Protein AF-A0A354V2D3-F1 (afdb_monomer_lite)

Radius of gyration: 16.23 Å; chains: 1; bounding box: 37×26×43 Å

pLDDT: mean 93.98, std 5.33, range [62.03, 97.88]

Secondary structure (DSSP, 8-state):
------HHHHHHHHHTSTT--PPSS-S----------TT-GGGHHHHHHHHHHHHHTSHHHHHHHHTT--S-----

Structure (mmCIF, N/CA/C/O backbone):
data_AF-A0A354V2D3-F1
#
_entry.id   AF-A0A354V2D3-F1
#
loop_
_atom_site.group_PDB
_atom_site.id
_atom_site.type_symbol
_atom_site.label_atom_id
_atom_site.label_alt_id
_atom_site.label_comp_id
_atom_site.label_asym_id
_atom_site.label_entity_id
_atom_site.label_seq_id
_atom_site.pdbx_PDB_ins_code
_atom_site.Cartn_x
_atom_site.Cartn_y
_atom_site.Cartn_z
_atom_site.occupancy
_atom_site.B_iso_or_equiv
_atom_site.auth_seq_id
_atom_site.auth_comp_id
_atom_site.auth_asym_id
_atom_site.auth_atom_id
_atom_site.pdbx_PDB_model_num
ATOM 1 N N . ASP A 1 1 ? 1.930 -5.320 -26.556 1.00 85.38 1 ASP A N 1
ATOM 2 C CA . ASP A 1 1 ? 0.786 -5.279 -25.618 1.00 85.38 1 ASP A CA 1
ATOM 3 C C . ASP A 1 1 ? 1.119 -4.465 -24.375 1.00 85.38 1 ASP A C 1
ATOM 5 O O . ASP A 1 1 ? 2.295 -4.218 -24.128 1.00 85.38 1 ASP A O 1
ATOM 9 N N . ALA A 1 2 ? 0.105 -4.004 -23.634 1.00 92.75 2 ALA A N 1
ATOM 10 C CA . ALA A 1 2 ? 0.252 -3.225 -22.401 1.00 92.75 2 ALA A CA 1
ATOM 11 C C . ALA A 1 2 ? -0.771 -3.683 -21.348 1.00 92.75 2 ALA A C 1
ATOM 13 O O . ALA A 1 2 ? -1.863 -4.124 -21.701 1.00 92.75 2 ALA A O 1
ATOM 14 N N . TYR A 1 3 ? -0.419 -3.558 -20.067 1.00 93.94 3 TYR A N 1
ATOM 15 C CA . TYR A 1 3 ? -1.264 -3.905 -18.923 1.00 93.94 3 TYR A CA 1
ATOM 16 C C . TYR A 1 3 ? -1.328 -2.723 -17.953 1.00 93.94 3 TYR A C 1
ATOM 18 O O . TYR A 1 3 ? -0.319 -2.050 -17.737 1.00 93.94 3 TYR A O 1
ATOM 26 N N . ALA A 1 4 ? -2.503 -2.458 -17.382 1.00 94.38 4 ALA A N 1
ATOM 27 C CA . ALA A 1 4 ? -2.733 -1.321 -16.498 1.00 94.38 4 ALA A CA 1
ATOM 28 C C . ALA A 1 4 ? -3.342 -1.778 -15.168 1.00 94.38 4 ALA A C 1
ATOM 30 O O . ALA A 1 4 ? -4.378 -2.435 -15.140 1.00 94.38 4 ALA A O 1
ATOM 31 N N . THR A 1 5 ? -2.684 -1.401 -14.074 1.00 94.00 5 THR A N 1
ATOM 32 C CA . THR A 1 5 ? -3.126 -1.552 -12.680 1.00 94.00 5 THR A CA 1
ATOM 33 C C . THR A 1 5 ? -2.366 -0.522 -11.824 1.00 94.00 5 THR A C 1
ATOM 35 O O . THR A 1 5 ? -1.713 0.373 -12.375 1.00 94.00 5 THR A O 1
ATOM 38 N N . ASN A 1 6 ? -2.427 -0.613 -10.497 1.00 94.75 6 ASN A N 1
ATOM 39 C CA . ASN A 1 6 ? -1.674 0.255 -9.597 1.00 94.75 6 ASN A CA 1
ATOM 40 C C . ASN A 1 6 ? -0.160 -0.014 -9.610 1.00 94.75 6 ASN A C 1
ATOM 42 O O . ASN A 1 6 ? 0.318 -1.084 -9.990 1.00 94.75 6 ASN A O 1
ATOM 46 N N . LYS A 1 7 ? 0.623 0.994 -9.202 1.00 95.50 7 LYS A N 1
ATOM 47 C CA . LYS A 1 7 ? 2.090 0.906 -9.236 1.00 95.50 7 LYS A CA 1
ATOM 48 C C . LYS A 1 7 ? 2.667 -0.217 -8.368 1.00 95.50 7 LYS A C 1
ATOM 50 O O . LYS A 1 7 ? 3.563 -0.879 -8.884 1.00 95.50 7 LYS A O 1
ATOM 55 N N . PRO A 1 8 ? 2.187 -0.472 -7.136 1.00 95.12 8 PRO A N 1
ATOM 56 C CA . PRO A 1 8 ? 2.661 -1.602 -6.339 1.00 95.12 8 PRO A CA 1
ATOM 57 C C . PRO A 1 8 ? 2.644 -2.928 -7.106 1.00 95.12 8 PRO A C 1
ATOM 59 O O . PRO A 1 8 ? 3.688 -3.559 -7.259 1.00 95.12 8 PRO A O 1
ATOM 62 N N . THR A 1 9 ? 1.502 -3.290 -7.697 1.00 95.12 9 THR A N 1
ATOM 63 C CA . THR A 1 9 ? 1.383 -4.524 -8.481 1.00 95.12 9 THR A CA 1
ATOM 64 C C . THR A 1 9 ? 2.238 -4.485 -9.748 1.00 95.12 9 THR A C 1
ATOM 66 O O . THR A 1 9 ? 2.874 -5.479 -10.086 1.00 95.12 9 THR A O 1
ATOM 69 N N . LEU A 1 10 ? 2.317 -3.343 -10.444 1.00 96.31 10 LEU A N 1
ATOM 70 C CA . LEU A 1 10 ? 3.190 -3.218 -11.619 1.00 96.31 10 LEU A CA 1
ATOM 71 C C . LEU A 1 10 ? 4.670 -3.444 -11.272 1.00 96.31 10 LEU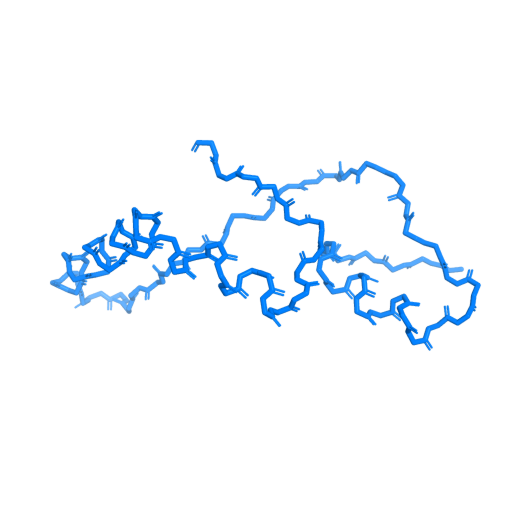 A C 1
ATOM 73 O O . LEU A 1 10 ? 5.385 -4.059 -12.060 1.00 96.31 10 LEU A O 1
ATOM 77 N N . PHE A 1 11 ? 5.127 -2.972 -10.111 1.00 96.44 11 PHE A N 1
ATOM 78 C CA . PHE A 1 11 ? 6.492 -3.184 -9.631 1.00 96.44 11 PHE A CA 1
ATOM 79 C C . PHE A 1 11 ? 6.765 -4.654 -9.299 1.00 96.44 11 PHE A C 1
ATOM 81 O O . PHE A 1 11 ? 7.767 -5.191 -9.765 1.00 96.44 11 PHE A O 1
ATOM 88 N N . GLU A 1 12 ? 5.860 -5.326 -8.584 1.00 95.19 12 GLU A N 1
ATOM 89 C CA . GLU A 1 12 ? 5.971 -6.768 -8.310 1.00 95.19 12 GLU A CA 1
ATOM 90 C C . GLU A 1 12 ? 6.019 -7.601 -9.600 1.00 95.19 12 GLU A C 1
AT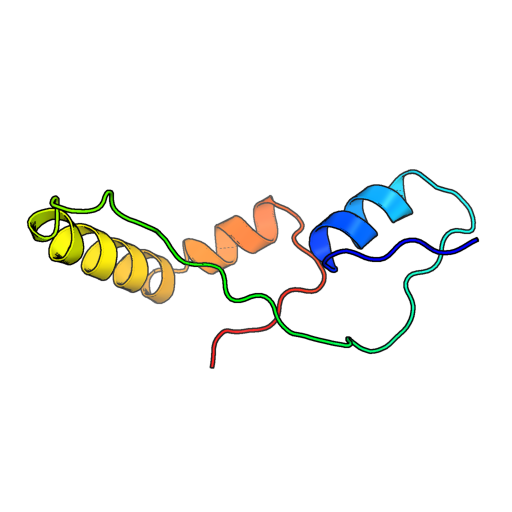OM 92 O O . GLU A 1 12 ? 6.856 -8.491 -9.743 1.00 95.19 12 GLU A O 1
ATOM 97 N N . MET A 1 13 ? 5.158 -7.287 -10.573 1.00 95.56 13 MET A N 1
ATOM 98 C CA . MET A 1 13 ? 5.143 -7.966 -11.872 1.00 95.56 13 MET A CA 1
ATOM 99 C C . MET A 1 13 ? 6.425 -7.706 -12.673 1.00 95.56 13 MET A C 1
ATOM 101 O O . MET A 1 13 ? 6.969 -8.625 -13.286 1.00 95.56 13 MET A O 1
ATOM 105 N N . SER A 1 14 ? 6.908 -6.459 -12.684 1.00 96.12 14 SER A N 1
ATOM 106 C CA . SER A 1 14 ? 8.097 -6.068 -13.448 1.00 96.12 14 SER A CA 1
ATOM 107 C C . SER A 1 14 ? 9.366 -6.756 -12.947 1.00 96.12 14 SER A C 1
ATOM 109 O O . SER A 1 14 ? 10.230 -7.062 -13.764 1.00 96.12 14 SER A O 1
ATOM 111 N N . ASP A 1 15 ? 9.483 -7.026 -11.644 1.00 94.94 15 ASP A N 1
ATOM 112 C CA . ASP A 1 15 ? 10.645 -7.725 -11.077 1.00 94.94 15 ASP A CA 1
ATOM 113 C C . ASP A 1 15 ? 10.808 -9.150 -11.637 1.00 94.94 15 ASP A C 1
ATOM 115 O O . ASP A 1 15 ? 11.917 -9.678 -11.682 1.00 94.94 15 ASP A O 1
ATOM 119 N N . GLN A 1 16 ? 9.713 -9.772 -12.085 1.00 95.50 16 GLN A N 1
ATOM 120 C CA . GLN A 1 16 ? 9.691 -11.138 -12.621 1.00 95.50 16 GLN A CA 1
ATOM 121 C C . GLN A 1 16 ? 9.719 -11.188 -14.156 1.00 95.50 16 GLN A C 1
ATOM 123 O O . GLN A 1 16 ? 9.678 -12.273 -14.738 1.00 95.50 16 GLN A O 1
ATOM 128 N N . MET A 1 17 ? 9.777 -10.037 -14.836 1.00 95.62 17 MET A N 1
ATOM 129 C CA . MET A 1 17 ? 9.647 -9.955 -16.292 1.00 95.62 17 MET A CA 1
ATOM 130 C C . MET A 1 17 ? 10.818 -9.177 -16.913 1.00 95.62 17 MET A C 1
ATOM 132 O O . MET A 1 17 ? 10.767 -7.950 -17.023 1.00 95.62 17 MET A O 1
ATOM 136 N N . PRO A 1 18 ? 11.884 -9.868 -17.363 1.00 95.06 18 PRO A N 1
ATOM 137 C CA . PRO A 1 18 ? 13.020 -9.227 -18.017 1.00 95.06 18 PRO A CA 1
ATOM 138 C C . PRO A 1 18 ? 12.593 -8.378 -19.220 1.00 95.06 18 PRO A C 1
ATOM 140 O O . PRO A 1 18 ? 11.841 -8.827 -20.083 1.00 95.06 18 PRO A O 1
ATOM 143 N N . GLY A 1 19 ? 13.081 -7.138 -19.283 1.00 94.69 19 GLY A N 1
ATOM 144 C CA . GLY A 1 19 ? 12.740 -6.187 -20.347 1.00 94.69 19 GLY A CA 1
ATOM 145 C C . GLY A 1 19 ? 11.403 -5.460 -20.157 1.00 94.69 19 GLY A C 1
ATOM 146 O O . GLY A 1 19 ? 11.080 -4.578 -20.955 1.00 94.69 19 GLY A O 1
ATOM 147 N N . ALA A 1 20 ? 10.642 -5.773 -19.102 1.00 96.06 20 ALA A N 1
ATOM 148 C CA . ALA A 1 20 ? 9.488 -4.978 -18.711 1.00 96.06 20 ALA A CA 1
ATOM 149 C C . ALA A 1 20 ? 9.906 -3.560 -18.313 1.00 96.06 20 ALA A C 1
ATOM 151 O O . ALA A 1 20 ? 10.968 -3.336 -17.732 1.00 96.06 20 ALA A O 1
ATOM 152 N N . ARG A 1 21 ? 9.030 -2.595 -18.600 1.00 95.38 21 ARG A N 1
ATOM 153 C CA . ARG A 1 21 ? 9.171 -1.220 -18.123 1.00 95.38 21 ARG A CA 1
ATOM 154 C C . ARG A 1 21 ? 7.834 -0.704 -17.628 1.00 95.38 21 ARG A C 1
ATOM 156 O O . ARG A 1 21 ? 6.806 -0.900 -18.276 1.00 95.38 21 ARG A O 1
ATOM 163 N N . ILE A 1 22 ? 7.873 0.004 -16.511 1.00 96.06 22 ILE A N 1
ATOM 164 C CA . ILE A 1 22 ? 6.736 0.774 -16.018 1.00 96.06 22 ILE A CA 1
ATOM 165 C C . ILE A 1 22 ? 6.8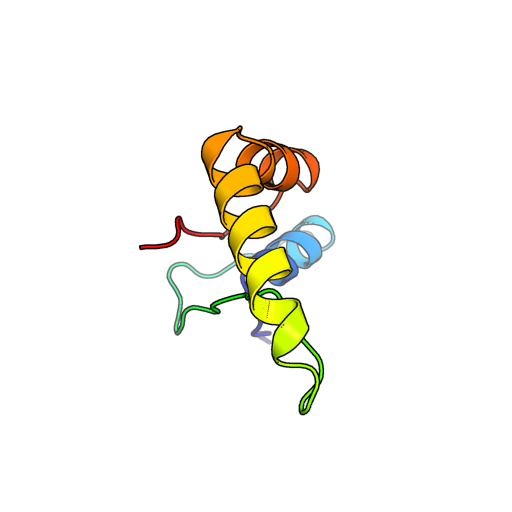05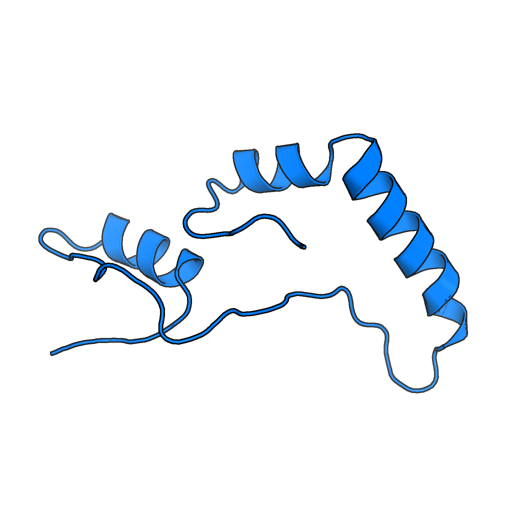 2.145 -16.684 1.00 96.06 22 ILE A C 1
ATOM 167 O O . ILE A 1 22 ? 7.868 2.760 -16.733 1.00 96.06 22 ILE A O 1
ATOM 171 N N . LEU A 1 23 ? 5.686 2.603 -17.242 1.00 95.38 23 LEU A N 1
ATOM 172 C CA . LEU A 1 23 ? 5.615 3.926 -17.856 1.00 95.38 23 LEU A CA 1
ATOM 173 C C . LEU A 1 23 ? 5.636 5.019 -16.780 1.00 95.38 23 LEU A C 1
ATOM 175 O O . LEU A 1 23 ? 5.051 4.863 -15.703 1.00 95.38 23 LEU A O 1
ATOM 179 N N . ASP A 1 24 ? 6.286 6.137 -17.096 1.00 93.81 24 ASP A N 1
ATOM 180 C CA . ASP A 1 24 ? 6.293 7.314 -16.236 1.00 93.81 24 ASP A CA 1
ATOM 181 C C . ASP A 1 24 ? 4.886 7.900 -16.055 1.00 93.81 24 ASP A C 1
ATOM 183 O O . ASP A 1 24 ? 3.984 7.717 -16.875 1.00 93.81 24 ASP A O 1
ATOM 187 N N . GLY A 1 25 ? 4.704 8.640 -14.959 1.00 93.25 25 GLY A N 1
ATOM 188 C CA . GLY A 1 25 ? 3.426 9.258 -14.614 1.00 93.25 25 GLY A CA 1
ATOM 189 C C . GLY A 1 25 ? 2.433 8.306 -13.942 1.00 93.25 25 GLY A C 1
ATOM 190 O O . GLY A 1 25 ? 2.802 7.260 -13.396 1.00 93.25 25 GLY A O 1
ATOM 191 N N . ARG A 1 26 ? 1.174 8.747 -13.891 1.00 92.50 26 ARG A N 1
ATOM 192 C CA . ARG A 1 26 ? -0.001 8.021 -13.389 1.00 92.50 26 ARG A CA 1
ATOM 193 C C . ARG A 1 26 ? -1.259 8.671 -13.966 1.00 92.50 26 ARG A C 1
ATOM 195 O O . ARG A 1 26 ? -1.292 9.888 -14.116 1.00 92.50 26 ARG A O 1
ATOM 202 N N . TRP A 1 27 ? -2.274 7.874 -14.282 1.00 89.44 27 TRP A N 1
ATOM 203 C CA . TRP A 1 27 ? -3.573 8.368 -14.760 1.00 89.44 27 TRP A CA 1
ATOM 204 C C . TRP A 1 27 ? -4.565 8.623 -13.612 1.00 89.44 27 TRP A C 1
ATOM 206 O O . TRP A 1 27 ? -5.547 9.333 -13.800 1.00 89.44 27 TRP A O 1
ATOM 216 N N . GLY A 1 28 ? -4.284 8.077 -12.423 1.00 91.00 28 GLY A N 1
ATOM 217 C CA . GLY A 1 28 ? -5.084 8.240 -11.213 1.00 91.00 28 GLY A CA 1
ATOM 218 C C . GLY A 1 28 ? -4.298 7.895 -9.946 1.00 91.00 28 GLY A C 1
ATOM 219 O O . GLY A 1 28 ? -3.153 7.439 -10.010 1.00 91.00 28 GLY A O 1
ATOM 220 N N . GLU A 1 29 ? -4.928 8.138 -8.800 1.00 92.44 29 GLU A N 1
ATOM 221 C CA . GLU A 1 29 ? -4.426 7.820 -7.461 1.00 92.44 29 GLU A CA 1
ATOM 222 C C . GLU A 1 29 ? -5.434 6.905 -6.759 1.00 92.44 29 GLU A C 1
ATOM 224 O O . GLU A 1 29 ? -6.641 7.137 -6.823 1.00 92.44 29 GLU A O 1
ATOM 229 N N . GLU A 1 30 ? -4.936 5.857 -6.105 1.00 90.69 30 GLU A N 1
ATOM 230 C CA . GLU A 1 30 ? -5.755 4.941 -5.313 1.00 90.69 30 GLU A CA 1
ATOM 231 C C . GLU A 1 30 ? -5.604 5.281 -3.832 1.00 90.69 30 GLU A C 1
ATOM 233 O O . GLU A 1 30 ? -4.513 5.194 -3.267 1.00 90.69 30 GLU A O 1
ATOM 238 N N . HIS A 1 31 ? -6.709 5.668 -3.196 1.00 89.81 31 HIS A N 1
ATOM 239 C CA . HIS A 1 31 ? -6.745 5.922 -1.760 1.00 89.81 31 HIS A CA 1
ATOM 240 C C . HIS A 1 31 ? -7.193 4.661 -1.025 1.00 89.81 31 HIS A C 1
ATOM 242 O O . HIS A 1 31 ? -8.349 4.248 -1.116 1.00 89.81 31 HIS A O 1
ATOM 248 N N . LEU A 1 32 ? -6.267 4.058 -0.284 1.00 88.94 32 LEU A N 1
ATOM 249 C CA . LEU A 1 32 ? -6.541 2.900 0.560 1.00 88.94 32 LEU A CA 1
ATOM 250 C C . LEU A 1 32 ? -7.008 3.353 1.945 1.00 88.94 32 LEU A C 1
ATOM 252 O O . LEU A 1 32 ? -6.459 4.286 2.527 1.00 88.94 32 LEU A O 1
ATOM 256 N N . ALA A 1 33 ? -8.013 2.666 2.483 1.00 92.31 33 ALA A N 1
ATOM 257 C CA . ALA A 1 33 ? -8.561 2.938 3.804 1.00 92.31 33 ALA A CA 1
ATOM 258 C C . ALA A 1 33 ? -8.874 1.637 4.548 1.00 92.31 33 ALA A C 1
ATOM 260 O O . ALA A 1 33 ? -9.199 0.614 3.942 1.00 92.31 33 ALA A O 1
ATOM 261 N N . VAL A 1 34 ? -8.826 1.695 5.879 1.00 94.94 34 VAL A N 1
ATOM 262 C CA . VAL A 1 34 ? -9.328 0.616 6.735 1.00 94.94 34 VAL A CA 1
ATOM 263 C C . VAL A 1 34 ? -10.850 0.727 6.801 1.00 94.94 34 VAL A C 1
ATOM 265 O O . VAL A 1 34 ? -11.386 1.736 7.257 1.00 94.94 34 VAL A O 1
ATOM 268 N N . ALA A 1 35 ? -11.548 -0.308 6.338 1.00 95.62 35 ALA A N 1
ATOM 269 C CA . ALA A 1 35 ? -13.005 -0.348 6.315 1.00 95.62 35 ALA A CA 1
ATOM 270 C C . ALA A 1 35 ? -13.582 -1.071 7.540 1.00 95.62 35 ALA A C 1
ATOM 272 O O . ALA A 1 35 ? -12.985 -2.006 8.074 1.00 95.62 35 ALA A O 1
ATOM 273 N N . ILE A 1 36 ? -14.794 -0.676 7.934 1.00 96.75 36 ILE A N 1
ATOM 274 C CA . ILE A 1 36 ? -15.638 -1.428 8.867 1.00 96.75 36 ILE A CA 1
ATOM 275 C C . ILE A 1 36 ? -16.880 -1.965 8.141 1.00 96.75 36 ILE A C 1
ATOM 277 O O . ILE A 1 36 ? -17.314 -1.369 7.150 1.00 96.75 36 ILE A O 1
ATOM 281 N N . PRO A 1 37 ? -17.497 -3.060 8.620 1.00 97.19 37 PRO A N 1
ATOM 282 C CA . PRO A 1 37 ? -18.768 -3.518 8.077 1.00 97.19 37 PRO A CA 1
ATOM 283 C C . PRO A 1 37 ? -19.871 -2.468 8.252 1.00 97.19 37 PRO A C 1
ATOM 285 O O . PRO A 1 37 ? -19.957 -1.803 9.286 1.00 97.19 37 PRO A O 1
ATOM 288 N N . LYS A 1 38 ? -20.763 -2.370 7.265 1.00 96.81 38 LYS A N 1
ATOM 289 C CA . LYS A 1 38 ? -21.970 -1.537 7.350 1.00 96.81 38 LYS A CA 1
ATOM 290 C C . LYS A 1 38 ? -22.838 -1.967 8.544 1.00 96.81 38 LYS A C 1
ATOM 292 O O . LYS A 1 38 ? -23.043 -3.165 8.736 1.00 96.81 38 LYS A O 1
ATOM 297 N N . GLY A 1 39 ? -23.356 -1.013 9.321 1.00 97.56 39 GLY A N 1
ATOM 298 C CA . GLY A 1 39 ? -24.148 -1.287 10.528 1.00 97.56 39 GLY A CA 1
ATOM 299 C C . GLY A 1 39 ? -23.312 -1.607 11.774 1.00 97.56 39 GLY A C 1
ATOM 300 O O . GLY A 1 39 ? -23.853 -2.082 12.771 1.00 97.56 39 GLY A O 1
ATOM 301 N N . ARG A 1 40 ? -21.986 -1.410 11.718 1.00 97.06 40 ARG A N 1
ATOM 302 C CA . ARG A 1 40 ? -21.060 -1.569 12.855 1.00 97.06 40 ARG A CA 1
ATOM 303 C C . ARG A 1 40 ? -20.285 -0.288 13.149 1.00 97.06 40 ARG A C 1
ATOM 305 O O . ARG A 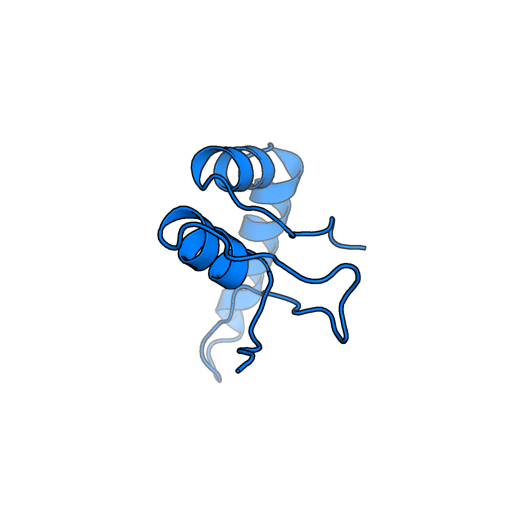1 40 ? -19.087 -0.317 13.426 1.00 97.06 40 ARG A O 1
ATOM 312 N N . GLU A 1 41 ? -20.970 0.847 13.099 1.00 97.31 41 GLU A N 1
ATOM 313 C CA . GLU A 1 41 ? -20.383 2.185 13.199 1.00 97.31 41 GLU A CA 1
ATOM 314 C C . GLU A 1 41 ? -19.659 2.428 14.534 1.00 97.31 41 GLU A C 1
ATOM 316 O O . GLU A 1 41 ? -18.717 3.219 14.577 1.00 97.31 41 GLU A O 1
ATOM 321 N N . SER A 1 42 ? -20.012 1.696 15.598 1.00 96.81 42 SER A N 1
ATOM 322 C CA . SER A 1 42 ? -19.287 1.725 16.877 1.00 96.81 42 SER A CA 1
ATOM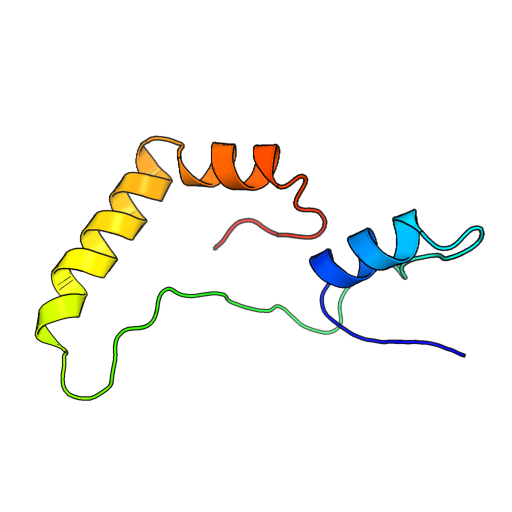 323 C C . SER A 1 42 ? -17.809 1.328 16.750 1.00 96.81 42 SER A C 1
ATOM 325 O O . SER A 1 42 ? -16.985 1.781 17.538 1.00 96.81 42 SER A O 1
ATOM 327 N N . GLY A 1 43 ? -17.435 0.548 15.728 1.00 97.44 43 GLY A N 1
ATOM 328 C CA . GLY A 1 43 ? -16.041 0.199 15.446 1.00 97.44 43 GLY A CA 1
ATOM 329 C C . GLY A 1 43 ? -15.197 1.356 14.895 1.00 97.44 43 GLY A C 1
ATOM 330 O O . GLY A 1 43 ? -13.968 1.269 14.904 1.00 97.44 43 GLY A O 1
ATOM 331 N N . MET A 1 44 ? -15.818 2.451 14.438 1.00 97.50 44 MET A N 1
ATOM 332 C CA . MET A 1 44 ? -15.088 3.570 13.829 1.00 97.50 44 MET A CA 1
ATOM 333 C C . MET A 1 44 ? -14.126 4.256 14.791 1.00 97.50 44 MET A C 1
ATOM 335 O O . MET A 1 44 ? -13.075 4.724 14.360 1.00 97.50 44 MET A O 1
ATOM 339 N N . GLU A 1 45 ? -14.474 4.352 16.075 1.00 97.31 45 GLU A N 1
ATOM 340 C CA . GLU A 1 45 ? -13.607 4.990 17.069 1.00 97.31 45 GLU A CA 1
ATOM 341 C C . GLU A 1 45 ? -12.281 4.237 17.203 1.00 97.31 45 GLU A C 1
ATOM 343 O O . GLU A 1 45 ? -11.208 4.839 17.138 1.00 97.31 45 GLU A O 1
ATOM 348 N N . TYR A 1 46 ? -12.353 2.906 17.278 1.00 97.44 46 TYR A N 1
ATOM 349 C CA . TYR A 1 46 ? -11.172 2.055 17.325 1.00 97.44 46 TYR A CA 1
ATOM 350 C C . TYR A 1 46 ? -10.308 2.208 16.069 1.00 97.44 46 TYR A C 1
ATOM 352 O O . TYR A 1 46 ? -9.103 2.430 16.186 1.00 97.44 46 TYR A O 1
ATOM 360 N N . VAL A 1 47 ? -10.913 2.129 14.877 1.00 97.50 47 VAL A N 1
ATOM 361 C CA . VAL A 1 47 ? -10.175 2.234 13.606 1.00 97.50 47 VAL A CA 1
ATOM 362 C C . VAL A 1 47 ? -9.475 3.584 13.485 1.00 97.50 47 VAL A C 1
ATOM 364 O O . VAL A 1 47 ? -8.306 3.624 13.110 1.00 97.50 47 VAL A O 1
ATOM 367 N N . ARG A 1 48 ? -10.145 4.684 13.855 1.00 96.81 48 ARG A N 1
ATOM 368 C CA . ARG A 1 48 ? -9.524 6.017 13.853 1.00 96.81 48 ARG A CA 1
ATOM 369 C C . ARG A 1 48 ? -8.317 6.070 14.779 1.00 96.81 48 ARG A C 1
ATOM 371 O O . ARG A 1 48 ? -7.255 6.498 14.341 1.00 96.81 48 ARG A O 1
ATOM 378 N N . ARG A 1 49 ? -8.458 5.601 16.024 1.00 97.88 49 ARG A N 1
ATOM 379 C CA . ARG A 1 49 ? -7.347 5.581 16.984 1.00 97.88 49 ARG A CA 1
ATOM 380 C C . ARG A 1 49 ? -6.169 4.762 16.458 1.00 97.88 49 ARG A C 1
ATOM 382 O O . ARG A 1 49 ? -5.046 5.251 16.473 1.00 97.88 49 ARG A O 1
ATOM 389 N N . PHE A 1 50 ? -6.435 3.559 15.952 1.00 97.31 50 PHE A N 1
ATOM 390 C CA . PHE A 1 50 ? -5.405 2.684 15.394 1.00 97.31 50 PHE A CA 1
ATOM 391 C C . PHE A 1 50 ? -4.640 3.346 14.241 1.00 97.31 50 PHE A C 1
ATOM 393 O O . PHE A 1 50 ? -3.412 3.328 14.237 1.00 97.31 50 PHE A O 1
ATOM 400 N N . VAL A 1 51 ? -5.346 3.955 13.280 1.00 95.62 51 VAL A N 1
ATOM 401 C CA . VAL A 1 51 ? -4.708 4.626 12.136 1.00 95.62 51 VAL A CA 1
ATOM 402 C C . VAL A 1 51 ? -3.841 5.795 12.605 1.00 95.62 51 VAL A C 1
ATOM 404 O O . VAL A 1 51 ? -2.687 5.890 12.189 1.00 95.62 51 VAL A O 1
ATOM 407 N N . THR A 1 52 ? -4.350 6.634 13.512 1.00 95.88 52 THR A N 1
ATOM 408 C CA . THR A 1 52 ? -3.588 7.760 14.069 1.00 95.88 52 THR A CA 1
ATOM 409 C C . THR A 1 52 ? -2.330 7.292 14.799 1.00 95.88 52 THR A C 1
ATOM 411 O O . THR A 1 52 ? -1.261 7.867 14.608 1.00 95.88 52 THR A O 1
ATOM 414 N N . GLU A 1 53 ? -2.430 6.247 15.623 1.00 97.62 53 GLU A N 1
ATOM 415 C CA . GLU A 1 53 ? -1.279 5.673 16.326 1.00 97.62 53 GLU A CA 1
ATOM 416 C C . GLU A 1 53 ? -0.257 5.095 15.344 1.00 97.62 53 GLU A C 1
ATOM 418 O O . GLU A 1 53 ? 0.929 5.388 15.463 1.00 97.62 53 GLU A O 1
ATOM 423 N N . ALA A 1 54 ? -0.703 4.331 14.343 1.00 96.12 54 ALA A N 1
ATOM 424 C CA . ALA A 1 54 ? 0.183 3.721 13.356 1.00 96.12 54 ALA A CA 1
ATOM 425 C C . ALA A 1 54 ? 0.950 4.759 12.518 1.00 96.12 54 ALA A C 1
ATOM 427 O O . ALA A 1 54 ? 2.090 4.517 12.116 1.00 96.12 54 ALA A O 1
ATOM 428 N N . GLN A 1 55 ? 0.330 5.910 12.252 1.00 93.06 55 GLN A N 1
ATOM 429 C CA . GLN A 1 55 ? 0.975 7.036 11.580 1.00 93.06 55 GLN A CA 1
ATOM 430 C C . GLN A 1 55 ? 1.951 7.768 12.508 1.00 93.06 55 GLN A C 1
ATOM 432 O O . GLN A 1 55 ? 3.068 8.072 12.096 1.00 93.06 55 GLN A O 1
ATOM 437 N N . SER A 1 56 ? 1.564 8.030 13.760 1.00 96.69 56 SER A N 1
ATOM 438 C CA . SER A 1 56 ? 2.358 8.854 14.681 1.00 96.69 56 SER A CA 1
ATOM 439 C C . SER A 1 56 ? 3.583 8.139 15.251 1.00 96.69 56 SER A C 1
ATOM 441 O O . SER A 1 56 ? 4.601 8.779 15.503 1.00 96.69 56 SER A O 1
ATOM 443 N N . ASN A 1 57 ? 3.513 6.820 15.439 1.00 96.81 57 ASN A N 1
ATOM 444 C CA . ASN A 1 57 ? 4.595 6.032 16.035 1.00 96.81 57 ASN A CA 1
ATOM 445 C C . ASN A 1 57 ? 5.547 5.393 15.005 1.00 96.81 57 ASN A C 1
ATOM 447 O O . ASN A 1 57 ? 6.442 4.638 15.385 1.00 96.81 57 ASN A O 1
ATOM 451 N N . GLY A 1 58 ? 5.353 5.668 13.711 1.00 95.25 58 GLY A N 1
ATOM 452 C CA . GLY A 1 58 ? 6.192 5.150 12.627 1.00 95.25 58 GLY A CA 1
ATOM 453 C C . GLY A 1 58 ? 5.895 3.709 12.195 1.00 95.25 58 GLY A C 1
ATOM 454 O O . GLY A 1 58 ? 6.582 3.194 11.311 1.00 95.25 58 GLY A O 1
ATOM 455 N N . LEU A 1 59 ? 4.873 3.051 12.754 1.00 96.75 59 LEU A N 1
ATOM 456 C CA . LEU A 1 59 ? 4.472 1.700 12.348 1.00 96.75 59 LEU A CA 1
ATOM 457 C C . LEU A 1 59 ? 4.127 1.633 10.855 1.00 96.75 59 LEU A C 1
ATOM 459 O O . LEU A 1 59 ? 4.539 0.688 10.184 1.00 96.75 59 LEU A O 1
ATOM 463 N N . LEU A 1 60 ? 3.414 2.633 10.328 1.00 94.00 60 LEU A N 1
ATOM 464 C CA . LEU A 1 60 ? 3.056 2.684 8.910 1.00 94.00 60 LEU A CA 1
ATOM 465 C C . LEU A 1 60 ? 4.303 2.740 8.019 1.00 94.00 60 LEU A C 1
ATOM 467 O O . LEU A 1 60 ? 4.420 1.951 7.085 1.00 94.00 60 LEU A O 1
ATOM 471 N N . ALA A 1 61 ? 5.249 3.628 8.331 1.00 93.50 61 ALA A N 1
ATOM 472 C CA . ALA A 1 61 ? 6.487 3.767 7.567 1.00 93.50 61 ALA A CA 1
ATOM 473 C C . ALA A 1 61 ? 7.298 2.463 7.570 1.00 93.50 61 ALA A C 1
ATOM 475 O O . ALA A 1 61 ? 7.732 1.996 6.518 1.00 93.50 61 ALA A O 1
ATOM 476 N N . LYS A 1 62 ? 7.416 1.819 8.738 1.00 97.12 62 LYS A N 1
ATOM 477 C CA . LYS A 1 62 ? 8.092 0.526 8.871 1.00 97.12 62 LYS A CA 1
ATOM 478 C C . LYS A 1 62 ? 7.407 -0.575 8.057 1.00 97.12 62 LYS A C 1
ATOM 480 O O . LYS A 1 62 ? 8.089 -1.376 7.428 1.00 97.12 62 LYS A O 1
ATOM 485 N N . ALA A 1 63 ? 6.076 -0.627 8.054 1.00 95.38 63 ALA A N 1
ATOM 486 C CA . ALA A 1 63 ? 5.333 -1.612 7.270 1.00 95.38 63 ALA A CA 1
ATOM 487 C C . ALA A 1 63 ? 5.535 -1.413 5.756 1.00 95.38 63 ALA A C 1
ATOM 489 O O . ALA A 1 63 ? 5.733 -2.387 5.034 1.00 95.38 63 ALA A O 1
ATOM 490 N N . VAL A 1 64 ? 5.536 -0.158 5.289 1.00 94.00 64 VAL A N 1
ATOM 491 C CA . VAL A 1 64 ? 5.822 0.213 3.889 1.00 94.00 64 VAL A CA 1
ATOM 492 C C . VAL A 1 64 ? 7.227 -0.237 3.480 1.00 94.00 64 VAL A C 1
ATOM 494 O O . VAL A 1 64 ? 7.387 -0.855 2.427 1.00 94.00 64 VAL A O 1
ATOM 497 N N . GLU A 1 65 ? 8.227 0.020 4.327 1.00 95.56 65 GLU A N 1
ATOM 498 C CA . GLU A 1 65 ? 9.614 -0.399 4.105 1.00 95.56 65 GLU A CA 1
ATOM 499 C C . GLU A 1 65 ? 9.743 -1.927 4.051 1.00 95.56 65 GLU A C 1
ATOM 501 O O . GLU A 1 65 ? 10.292 -2.470 3.094 1.00 95.56 65 GLU A O 1
ATOM 506 N N . GLN A 1 66 ? 9.190 -2.633 5.042 1.00 96.94 66 GLN A N 1
ATOM 507 C CA . GLN A 1 66 ? 9.256 -4.096 5.126 1.00 96.94 66 GLN A CA 1
ATOM 508 C C . GLN A 1 66 ? 8.568 -4.792 3.949 1.00 96.94 66 GLN A C 1
ATOM 510 O O . GLN A 1 66 ? 9.021 -5.851 3.520 1.00 96.94 66 GLN A O 1
ATOM 515 N N . ALA A 1 67 ? 7.490 -4.206 3.425 1.00 94.50 67 ALA A N 1
ATOM 516 C CA . ALA A 1 67 ? 6.799 -4.715 2.247 1.00 94.50 67 ALA A CA 1
ATOM 517 C C . ALA A 1 67 ? 7.541 -4.416 0.932 1.00 94.50 67 ALA A C 1
ATOM 519 O O . ALA A 1 67 ? 7.142 -4.924 -0.112 1.00 94.50 67 ALA A O 1
ATOM 520 N N . GLY A 1 68 ? 8.583 -3.574 0.947 1.00 94.75 68 GLY A N 1
ATOM 521 C CA . GLY A 1 68 ? 9.233 -3.103 -0.278 1.00 94.75 68 GLY A CA 1
ATOM 522 C C . GLY A 1 68 ? 8.269 -2.342 -1.193 1.00 94.75 68 GLY A C 1
ATOM 523 O O . GLY A 1 68 ? 8.397 -2.401 -2.421 1.00 94.75 68 GLY A O 1
ATOM 524 N N . LEU A 1 69 ? 7.273 -1.667 -0.607 1.00 95.44 69 LEU A N 1
ATOM 525 C CA . LEU A 1 69 ? 6.195 -1.032 -1.354 1.00 95.44 69 LEU A CA 1
ATOM 526 C C . LEU A 1 69 ? 6.752 0.105 -2.216 1.00 95.44 69 LEU A C 1
ATOM 528 O O . LEU A 1 69 ? 7.312 1.079 -1.713 1.00 95.44 69 LEU A O 1
ATOM 532 N N . ARG A 1 70 ? 6.568 -0.008 -3.533 1.00 95.12 70 ARG A N 1
ATOM 533 C CA . ARG A 1 70 ? 7.029 0.980 -4.514 1.00 95.12 70 ARG A CA 1
ATOM 534 C C . ARG A 1 70 ? 5.853 1.650 -5.208 1.00 95.12 70 ARG A C 1
ATOM 536 O O . ARG A 1 70 ? 4.829 1.035 -5.493 1.00 95.12 70 ARG A O 1
ATOM 543 N N . GLY A 1 71 ? 6.033 2.929 -5.527 1.00 93.75 71 GLY A N 1
ATOM 544 C CA . GLY A 1 71 ? 5.034 3.720 -6.242 1.00 93.75 71 GLY A CA 1
ATOM 545 C C . GLY A 1 71 ? 3.871 4.221 -5.386 1.00 93.75 71 GLY A C 1
ATOM 546 O O . GLY A 1 71 ? 2.902 4.721 -5.956 1.00 93.75 71 GLY A O 1
ATOM 547 N N . SER A 1 72 ? 3.968 4.120 -4.057 1.00 91.94 72 SER A N 1
ATOM 548 C CA . SER A 1 72 ? 3.114 4.859 -3.128 1.00 91.94 72 SER A CA 1
ATOM 549 C C . SER A 1 72 ? 3.502 6.340 -3.083 1.00 91.94 72 SER A C 1
ATOM 551 O O . SER A 1 72 ? 4.627 6.724 -3.406 1.00 91.94 72 SER A O 1
ATOM 553 N N . ILE A 1 73 ? 2.550 7.171 -2.672 1.00 88.44 73 ILE A N 1
ATOM 554 C CA . ILE A 1 73 ? 2.757 8.586 -2.358 1.00 88.44 73 ILE A CA 1
ATOM 555 C C . ILE A 1 73 ? 2.342 8.820 -0.907 1.00 88.44 73 ILE A C 1
ATOM 557 O O . ILE A 1 73 ? 1.523 8.069 -0.374 1.00 88.44 73 ILE A O 1
ATOM 561 N N . GLU A 1 74 ? 2.904 9.841 -0.267 1.00 81.69 74 GLU A N 1
ATOM 562 C CA . GLU A 1 74 ? 2.426 10.254 1.051 1.00 81.69 74 GLU A CA 1
ATOM 563 C C . GLU A 1 74 ? 0.973 10.729 0.956 1.00 81.69 74 GLU A C 1
ATOM 565 O O . GLU A 1 74 ? 0.582 11.406 -0.002 1.00 81.69 74 GLU A O 1
ATOM 570 N N . ALA A 1 75 ? 0.169 10.342 1.946 1.00 71.75 75 ALA A N 1
ATOM 571 C CA . ALA A 1 75 ? -1.185 10.852 2.080 1.00 71.75 75 ALA A CA 1
ATOM 572 C C . ALA A 1 75 ? -1.124 12.365 2.346 1.00 71.75 75 ALA A C 1
ATOM 574 O O . ALA A 1 75 ? -0.331 12.812 3.174 1.00 71.75 75 ALA A O 1
ATOM 575 N N . LYS A 1 76 ? -1.941 13.131 1.618 1.00 62.03 76 LYS A N 1
ATOM 576 C CA . LYS A 1 76 ? -2.105 14.575 1.828 1.00 62.03 76 LYS A CA 1
ATOM 577 C C . LYS A 1 76 ? -2.976 14.878 3.038 1.00 62.03 76 LYS A C 1
ATOM 579 O O . LYS A 1 76 ? -3.907 14.083 3.300 1.00 62.03 76 LYS A O 1
#

Foldseek 3Di:
DDDDDAPQVLVVVVVVDPPDDDDPDDPDDDDDADDDDPPVCVCVVVRVVVVVCCVVVCVVVVVCVVSVGPRDDDDD

Sequence (76 aa):
DAYATNKPTLFEMSDQMPGARILDGRWGEEHLAVAIPKGRESGMEYVRRFVTEAQSNGLLAKAVEQAGLRGSIEAK